Protein AF-A0A8S9Q5Q6-F1 (afdb_monomer_lite)

Sequence (170 aa):
MWKDEKVQAKSSTNSTNRRSERGGFGIAIHNTWAKSYERRKDEMTIDNGREEPDMLAFLADAHRSRKTDDIRDKKVKVAVLGFGTLPDPGQVPPSGSFISNLDQEGQLRIANEKIAIADEKIAMATEKIVTLENDKAEKDKVIQYLQNIASKVVSKFPDLLQEDEDATQE

Secondary structure (DSSP, 8-state):
----HHHHHHHHHHHHHHT--STTS-SPP--STTS-HHHHHHHHHHHTTSPPPPHHHHHHHHTB-TTT-SB--HHHHHHHH-TT----TT-PPPPS--S-HHHHHHHHHHHHHHHHHHHHHHHHHHHHHHHHHHHHHHHHHHHHHHHHHHHHHHHH-GGGG---------

pLDDT: mean 75.9, std 16.84, range [38.38, 96.62]

Radius of gyration: 37.28 Å; chains: 1; bounding box: 82×56×89 Å

Foldseek 3Di:
DPPPPVVVVVVVVVVCVCQDCPVVQTHDDQQQPPDDLVVLQVVVCVVVVNHGDDPLVSLLVNQADPVVRHRSRSVSNCVNVNPDDDDDPPDDDDDDDDDPVPVVVVVVVVVVVVVVVVVVVVVVVVVVVVVVVVVVVVVVVVVVVVVVVVVVVCVVCVVVPDPPPPPDDD

Organism: Brassica cretica (NCBI:txid69181)

InterPro domains:
  IPR004252 Probable transposase, Ptta/En/Spm, plant [PF03004] (2-77)

Structure (mmCIF, N/CA/C/O backbone):
data_AF-A0A8S9Q5Q6-F1
#
_entry.id   AF-A0A8S9Q5Q6-F1
#
loop_
_atom_site.group_PDB
_atom_site.id
_atom_site.type_symbol
_atom_site.label_atom_id
_atom_site.label_alt_id
_atom_site.label_comp_id
_atom_site.label_asym_id
_atom_site.label_entity_id
_atom_site.label_seq_id
_atom_site.pdbx_PDB_ins_code
_atom_site.Cartn_x
_atom_site.Cartn_y
_atom_site.Cartn_z
_atom_site.occupancy
_atom_site.B_iso_or_equiv
_atom_site.auth_seq_id
_atom_site.auth_comp_id
_atom_site.auth_asym_id
_atom_site.auth_atom_id
_atom_site.pdbx_PDB_model_num
ATOM 1 N N . MET A 1 1 ? 36.849 33.007 6.911 1.00 51.19 1 MET A N 1
ATOM 2 C CA . MET A 1 1 ? 37.086 31.554 6.730 1.00 51.19 1 MET A CA 1
ATOM 3 C C . MET A 1 1 ? 35.735 30.870 6.845 1.00 51.19 1 MET A C 1
ATOM 5 O O . MET A 1 1 ? 35.003 31.225 7.756 1.00 51.19 1 MET A O 1
ATOM 9 N N . TRP A 1 2 ? 35.373 29.989 5.912 1.00 54.94 2 TRP A N 1
ATOM 10 C CA . TRP A 1 2 ? 34.068 29.315 5.855 1.00 54.94 2 TRP A CA 1
ATOM 11 C C . TRP A 1 2 ? 33.867 28.393 7.075 1.00 54.94 2 TRP A C 1
ATOM 13 O O . TRP A 1 2 ? 34.162 27.206 7.000 1.00 54.94 2 TRP A O 1
ATOM 23 N N . LYS A 1 3 ? 33.453 28.952 8.219 1.00 69.00 3 LYS A N 1
ATOM 24 C CA . LYS A 1 3 ? 33.317 28.245 9.508 1.00 69.00 3 LYS A CA 1
ATOM 25 C C . LYS A 1 3 ? 31.876 28.161 10.018 1.00 69.00 3 LYS A C 1
ATOM 27 O O . LYS A 1 3 ? 31.652 27.633 11.099 1.00 69.00 3 LYS A O 1
ATOM 32 N N . ASP A 1 4 ? 30.908 28.656 9.254 1.00 82.31 4 ASP A N 1
ATOM 33 C CA . ASP A 1 4 ? 29.505 28.584 9.650 1.00 82.31 4 ASP A CA 1
ATOM 34 C C . ASP A 1 4 ? 29.012 27.134 9.583 1.00 82.31 4 ASP A C 1
ATOM 36 O O . ASP A 1 4 ? 28.953 26.534 8.506 1.00 82.31 4 ASP A O 1
ATOM 40 N N . GLU A 1 5 ? 28.602 26.582 10.726 1.00 78.69 5 GLU A N 1
ATOM 41 C CA . GLU A 1 5 ? 28.121 25.197 10.852 1.00 78.69 5 GLU A CA 1
ATOM 42 C C . GLU A 1 5 ? 26.964 24.894 9.891 1.00 78.69 5 GLU A C 1
ATOM 44 O O . GLU A 1 5 ? 26.915 23.837 9.261 1.00 78.69 5 GLU A O 1
ATOM 49 N N . LYS A 1 6 ? 26.065 25.867 9.683 1.00 78.25 6 LYS A N 1
ATOM 50 C CA . LYS A 1 6 ? 24.959 25.756 8.718 1.00 78.25 6 LYS A CA 1
ATOM 51 C C . LYS A 1 6 ? 25.456 25.573 7.282 1.00 78.25 6 LYS A C 1
ATOM 53 O O . LYS A 1 6 ? 24.827 24.863 6.498 1.00 78.25 6 LYS A O 1
ATOM 58 N N . VAL A 1 7 ? 26.566 26.215 6.927 1.00 78.12 7 VAL A N 1
ATOM 59 C CA . VAL A 1 7 ? 27.168 26.130 5.592 1.00 78.12 7 VAL A CA 1
ATOM 60 C C . VAL A 1 7 ? 27.937 24.819 5.442 1.00 78.12 7 VAL A C 1
ATOM 62 O O . VAL A 1 7 ? 27.846 24.178 4.397 1.00 78.12 7 VAL A O 1
ATOM 65 N N . GLN A 1 8 ? 28.608 24.362 6.501 1.00 77.75 8 GLN A N 1
ATOM 66 C CA . GLN A 1 8 ? 29.307 23.079 6.526 1.00 77.75 8 GLN A CA 1
ATOM 67 C C . GLN A 1 8 ? 28.341 21.889 6.418 1.00 77.75 8 GLN A C 1
ATOM 69 O O . GLN A 1 8 ? 28.566 20.995 5.603 1.00 77.75 8 GLN A O 1
ATOM 74 N N . ALA A 1 9 ? 27.230 21.902 7.161 1.00 76.25 9 ALA A N 1
ATOM 75 C CA . ALA A 1 9 ? 26.212 20.853 7.113 1.00 76.25 9 ALA A CA 1
ATOM 76 C C . ALA A 1 9 ? 25.521 20.781 5.742 1.00 76.25 9 ALA A C 1
ATOM 78 O O . ALA A 1 9 ? 25.382 19.699 5.162 1.00 76.25 9 ALA A O 1
ATOM 79 N N . LYS A 1 10 ? 25.153 21.941 5.174 1.00 72.38 10 LYS A N 1
ATOM 80 C CA . LYS A 1 10 ? 24.604 22.018 3.812 1.00 72.38 10 LYS A CA 1
ATOM 81 C C . LYS A 1 10 ? 25.614 21.542 2.770 1.00 72.38 10 LYS A C 1
ATOM 83 O O . LYS A 1 10 ? 25.237 20.800 1.871 1.00 72.38 10 LYS A O 1
ATOM 88 N N . SER A 1 11 ? 26.883 21.926 2.899 1.00 68.88 11 SER A N 1
ATOM 89 C CA . SER A 1 11 ? 27.953 21.508 1.987 1.00 68.88 11 SER A CA 1
ATOM 90 C C . SER A 1 11 ? 28.213 20.001 2.054 1.00 68.88 11 SER A C 1
ATOM 92 O O . SER A 1 11 ? 28.273 19.351 1.014 1.00 68.88 11 SER A O 1
ATOM 94 N N . SER A 1 12 ? 28.277 19.420 3.256 1.00 64.50 12 SER A N 1
ATOM 95 C CA . SER A 1 12 ? 28.466 17.977 3.447 1.00 64.50 12 SER A CA 1
ATOM 96 C C . SER A 1 12 ? 27.300 17.183 2.853 1.00 64.50 12 SER A C 1
ATOM 98 O O . SER A 1 12 ? 27.510 16.295 2.031 1.00 64.50 12 SER A O 1
ATOM 100 N N . THR A 1 13 ? 26.061 17.597 3.138 1.00 65.19 13 THR A N 1
ATOM 101 C CA . THR A 1 13 ? 24.855 16.980 2.560 1.00 65.19 13 THR A CA 1
ATOM 102 C C . THR A 1 13 ? 24.838 17.090 1.033 1.00 65.19 13 THR A C 1
ATOM 104 O O . THR A 1 13 ? 24.571 16.115 0.337 1.00 65.19 13 THR A O 1
ATOM 107 N N . ASN A 1 14 ? 25.169 18.259 0.479 1.00 64.19 14 ASN A N 1
ATOM 108 C CA . ASN A 1 14 ? 25.178 18.482 -0.967 1.00 64.19 14 ASN A CA 1
ATOM 109 C C . ASN A 1 14 ? 26.342 17.750 -1.668 1.00 64.19 14 ASN A C 1
ATOM 111 O O . ASN A 1 14 ? 26.196 17.289 -2.795 1.00 64.19 14 ASN A O 1
ATOM 115 N N . SER A 1 15 ? 27.483 17.580 -0.994 1.00 60.25 15 SER A N 1
ATOM 116 C CA . SER A 1 15 ? 28.618 16.773 -1.461 1.00 60.25 15 SER A CA 1
ATOM 117 C C . SER A 1 15 ? 28.258 15.288 -1.526 1.00 60.25 15 SER A C 1
ATOM 119 O O . SER A 1 15 ? 28.468 14.643 -2.557 1.00 60.25 15 SER A O 1
ATOM 121 N N . THR A 1 16 ? 27.622 14.770 -0.471 1.00 61.06 16 THR A N 1
ATOM 122 C CA . THR A 1 16 ? 27.072 13.410 -0.438 1.00 61.06 16 THR A CA 1
ATOM 123 C C . THR A 1 16 ? 26.002 13.230 -1.512 1.00 61.06 16 THR A C 1
ATOM 125 O O . THR A 1 16 ? 26.031 12.234 -2.224 1.00 61.06 16 THR A O 1
ATOM 128 N N . ASN A 1 17 ? 25.134 14.223 -1.735 1.00 59.75 17 ASN A N 1
ATOM 129 C CA . ASN A 1 17 ? 24.100 14.163 -2.772 1.00 59.75 17 ASN A CA 1
ATOM 130 C C . ASN A 1 17 ? 24.648 14.299 -4.206 1.00 59.75 17 ASN A C 1
ATOM 132 O O . ASN A 1 17 ? 24.145 13.641 -5.115 1.00 59.75 17 ASN A O 1
ATOM 136 N N . ARG A 1 18 ? 25.720 15.072 -4.437 1.00 57.69 18 ARG A N 1
ATOM 137 C CA . ARG A 1 18 ? 26.459 15.094 -5.721 1.00 57.69 18 ARG A CA 1
ATOM 138 C C . ARG A 1 18 ? 27.107 13.750 -6.046 1.00 57.69 18 ARG A C 1
ATOM 140 O O . ARG A 1 18 ? 27.335 13.449 -7.214 1.00 57.69 18 ARG A O 1
ATOM 147 N N . ARG A 1 19 ? 27.417 12.965 -5.017 1.00 55.31 19 ARG A N 1
ATOM 148 C CA . ARG A 1 19 ? 27.860 11.571 -5.104 1.00 55.31 19 ARG A CA 1
ATOM 149 C C . ARG A 1 19 ? 26.740 10.592 -4.752 1.00 55.31 19 ARG A C 1
ATOM 151 O O . ARG A 1 19 ? 27.049 9.442 -4.456 1.00 55.31 19 ARG A O 1
ATOM 158 N N . SER A 1 20 ? 25.474 11.033 -4.765 1.00 58.38 20 SER A N 1
ATOM 159 C CA . SER A 1 20 ? 24.376 10.193 -4.296 1.00 58.38 20 SER A CA 1
ATOM 160 C C . SER A 1 20 ? 24.359 8.901 -5.085 1.00 58.38 20 SER A C 1
ATOM 162 O O . SER A 1 20 ? 24.355 8.868 -6.319 1.00 58.38 20 SER A O 1
ATOM 164 N N . GLU A 1 21 ? 24.346 7.812 -4.336 1.00 57.09 21 GLU A N 1
ATOM 165 C CA . GLU A 1 21 ? 23.960 6.528 -4.858 1.00 57.09 21 GLU A CA 1
ATOM 166 C C . GLU A 1 21 ? 22.478 6.648 -5.185 1.00 57.09 21 GLU A C 1
ATOM 168 O O . GLU A 1 21 ? 21.626 6.623 -4.302 1.00 57.09 21 GLU A O 1
ATOM 173 N N . ARG A 1 22 ? 22.158 6.843 -6.465 1.00 64.25 22 ARG A N 1
ATOM 174 C CA . ARG A 1 22 ? 20.797 6.748 -6.995 1.00 64.25 22 ARG A CA 1
ATOM 175 C C . ARG A 1 22 ? 20.287 5.318 -6.779 1.00 64.25 22 ARG A C 1
ATOM 177 O O . ARG A 1 22 ? 20.265 4.555 -7.730 1.00 64.25 22 ARG A O 1
ATOM 184 N N . GLY A 1 23 ? 20.000 4.903 -5.546 1.00 62.34 23 GLY A N 1
ATOM 185 C CA . GLY A 1 23 ? 19.742 3.505 -5.184 1.00 62.34 23 GLY A CA 1
ATOM 186 C C . GLY A 1 23 ? 20.851 2.537 -5.625 1.00 62.34 23 GLY A C 1
ATOM 187 O O . GLY A 1 23 ? 20.547 1.502 -6.202 1.00 62.34 23 GLY A O 1
ATOM 188 N N . GLY A 1 24 ? 22.129 2.904 -5.466 1.00 64.69 24 GLY A N 1
ATOM 189 C CA . GLY A 1 24 ? 23.280 2.089 -5.901 1.00 64.69 24 GLY A CA 1
ATOM 190 C C . GLY A 1 24 ? 23.672 2.217 -7.386 1.00 64.69 24 GLY A C 1
ATOM 191 O O . GLY A 1 24 ? 24.720 1.718 -7.801 1.00 64.69 24 GLY A O 1
ATOM 192 N N . PHE A 1 25 ? 22.901 2.948 -8.204 1.00 65.81 25 PHE A N 1
ATOM 193 C CA . PHE A 1 25 ? 23.168 3.097 -9.647 1.00 65.81 25 PHE A CA 1
ATOM 194 C C . PHE A 1 25 ? 24.217 4.171 -10.005 1.00 65.81 25 PHE A C 1
ATOM 196 O O . PHE A 1 25 ? 24.566 4.319 -11.176 1.00 65.81 25 PHE A O 1
ATOM 203 N N . GLY A 1 26 ? 24.779 4.871 -9.014 1.00 68.94 26 GLY A N 1
ATOM 204 C CA . GLY A 1 26 ? 25.821 5.890 -9.203 1.00 68.94 26 GLY A CA 1
ATOM 205 C C . GLY A 1 26 ? 25.315 7.220 -9.781 1.00 68.94 26 GLY A C 1
ATOM 206 O O . GLY A 1 26 ? 24.113 7.485 -9.812 1.00 68.94 26 GLY A O 1
ATOM 207 N N . ILE A 1 27 ? 26.253 8.069 -10.219 1.00 68.69 27 ILE A N 1
ATOM 208 C CA . ILE A 1 27 ? 25.975 9.406 -10.771 1.00 68.69 27 ILE A CA 1
ATOM 209 C C . ILE A 1 27 ? 25.227 9.271 -12.103 1.00 68.69 27 ILE A C 1
ATOM 211 O O . ILE A 1 27 ? 25.628 8.488 -12.962 1.00 68.69 27 ILE A O 1
ATOM 215 N N . ALA A 1 28 ? 24.170 10.063 -12.294 1.00 67.69 28 ALA A N 1
ATOM 216 C CA . ALA A 1 28 ? 23.468 10.145 -13.571 1.00 67.69 28 ALA A CA 1
ATOM 217 C C . ALA A 1 28 ? 24.394 10.731 -14.651 1.00 67.69 28 ALA A C 1
ATOM 219 O O . ALA A 1 28 ? 24.849 11.871 -14.543 1.00 67.69 28 ALA A O 1
ATOM 220 N N . ILE A 1 29 ? 24.674 9.945 -15.692 1.00 70.94 29 ILE A N 1
ATOM 221 C CA . ILE A 1 29 ? 25.530 10.347 -16.812 1.00 70.94 29 ILE A CA 1
ATOM 222 C C . ILE A 1 29 ? 24.636 10.692 -18.000 1.00 70.94 29 ILE A C 1
ATOM 224 O O . ILE A 1 29 ? 23.856 9.864 -18.467 1.00 70.94 29 ILE A O 1
ATOM 228 N N . HIS A 1 30 ? 24.775 11.909 -18.522 1.00 69.50 30 HIS A N 1
ATOM 229 C CA . HIS A 1 30 ? 24.121 12.300 -19.765 1.00 69.50 30 HIS A CA 1
ATOM 230 C C . HIS A 1 30 ? 24.781 11.571 -20.948 1.00 69.50 30 HIS A C 1
ATOM 232 O O . HIS A 1 30 ? 25.951 11.809 -21.260 1.00 69.50 30 HIS A O 1
ATOM 238 N N . ASN A 1 31 ? 24.042 10.666 -21.596 1.00 70.19 31 ASN A N 1
ATOM 239 C CA . ASN A 1 31 ? 24.552 9.838 -22.696 1.00 70.19 31 ASN A CA 1
ATOM 240 C C . ASN A 1 31 ? 24.006 10.225 -24.075 1.00 70.19 31 ASN A C 1
ATOM 242 O O . ASN A 1 31 ? 24.575 9.797 -25.069 1.00 70.19 31 ASN A O 1
ATOM 246 N N . THR A 1 32 ? 23.000 11.097 -24.162 1.00 63.16 32 THR A N 1
ATOM 247 C CA . THR A 1 32 ? 22.347 11.499 -25.422 1.00 63.16 32 THR A CA 1
ATOM 248 C C . THR A 1 32 ? 23.180 12.412 -26.329 1.00 63.16 32 THR A C 1
ATOM 250 O O . THR A 1 32 ? 22.714 12.876 -27.367 1.00 63.16 32 THR A O 1
ATOM 253 N N . TRP A 1 33 ? 24.464 12.602 -26.014 1.00 68.19 33 TRP A N 1
ATOM 254 C CA . TRP A 1 33 ? 25.400 13.396 -26.814 1.00 68.19 33 TRP A CA 1
ATOM 255 C C . TRP A 1 33 ? 24.857 14.807 -27.100 1.00 68.19 33 TRP A C 1
ATOM 257 O O . TRP A 1 33 ? 24.334 15.461 -26.203 1.00 68.19 33 TRP A O 1
ATOM 267 N N . ALA A 1 34 ? 25.013 15.282 -28.338 1.00 73.94 34 ALA A N 1
ATOM 268 C CA . ALA A 1 34 ? 24.513 16.565 -28.822 1.00 73.94 34 ALA A CA 1
ATOM 269 C C . ALA A 1 34 ? 23.094 16.484 -29.424 1.00 73.94 34 ALA A C 1
ATOM 271 O O . ALA A 1 34 ? 22.647 17.445 -30.045 1.00 73.94 34 ALA A O 1
ATOM 272 N N . LYS A 1 35 ? 22.400 15.343 -29.306 1.00 78.75 35 LYS A N 1
ATOM 273 C CA . LYS A 1 35 ? 21.054 15.149 -29.865 1.00 78.75 35 LYS A CA 1
ATOM 274 C C . LYS A 1 35 ? 20.035 14.979 -28.737 1.00 78.75 35 LYS A C 1
ATOM 276 O O . LYS A 1 35 ? 20.348 14.425 -27.688 1.00 78.75 35 LYS A O 1
ATOM 281 N N . SER A 1 36 ? 18.811 15.455 -28.947 1.00 82.06 36 SER A N 1
ATOM 282 C CA . SER A 1 36 ? 17.697 15.130 -28.054 1.00 82.06 36 SER A CA 1
ATOM 283 C C . SER A 1 36 ? 17.289 13.662 -28.221 1.00 82.06 36 SER A C 1
ATOM 285 O O . SER A 1 36 ? 17.576 13.040 -29.249 1.00 82.06 36 SER A O 1
ATOM 287 N N . TYR A 1 37 ? 16.603 13.110 -27.216 1.00 83.12 37 TYR A N 1
ATOM 288 C CA . TYR A 1 37 ? 16.022 11.765 -27.301 1.00 83.12 37 TYR A CA 1
ATOM 289 C C . TYR A 1 37 ? 15.062 11.638 -28.489 1.00 83.12 37 TYR A C 1
ATOM 291 O O . TYR A 1 37 ? 15.153 10.671 -29.234 1.00 83.12 37 TYR A O 1
ATOM 299 N N . GLU A 1 38 ? 14.203 12.636 -28.700 1.00 83.94 38 GLU A N 1
ATOM 300 C CA . GLU A 1 38 ? 13.234 12.681 -29.804 1.00 83.94 38 GLU A CA 1
ATOM 301 C C . GLU A 1 38 ? 13.922 12.552 -31.163 1.00 83.94 38 GLU A C 1
ATOM 303 O O . GLU A 1 38 ? 13.647 11.620 -31.908 1.00 83.94 38 GLU A O 1
ATOM 308 N N . ARG A 1 39 ? 14.925 13.400 -31.433 1.00 85.25 39 ARG A N 1
ATOM 309 C CA . ARG A 1 39 ? 15.654 13.360 -32.705 1.00 85.25 39 ARG A CA 1
ATOM 310 C C . ARG A 1 39 ? 16.322 12.006 -32.945 1.00 85.25 39 ARG A C 1
ATOM 312 O O . ARG A 1 39 ? 16.397 11.541 -34.076 1.00 85.25 39 ARG A O 1
ATOM 319 N N . ARG A 1 40 ? 16.850 11.385 -31.890 1.00 84.75 40 ARG A N 1
ATOM 320 C CA . ARG A 1 40 ? 17.497 10.074 -31.988 1.00 84.75 40 ARG A CA 1
ATOM 321 C C . ARG A 1 40 ? 16.482 8.959 -32.248 1.00 84.75 40 ARG A C 1
ATOM 323 O O . ARG A 1 40 ? 16.779 8.038 -33.000 1.00 84.75 40 ARG A O 1
ATOM 330 N N . LYS A 1 41 ? 15.289 9.066 -31.663 1.00 85.06 41 LYS A N 1
ATOM 331 C CA . LYS A 1 41 ? 14.176 8.148 -31.909 1.00 85.06 41 LYS A CA 1
ATOM 332 C C . LYS A 1 41 ? 13.683 8.261 -33.350 1.00 85.06 41 LYS A C 1
ATOM 334 O O . LYS A 1 41 ? 13.478 7.234 -33.987 1.00 85.06 41 LYS A O 1
ATOM 339 N N . ASP A 1 42 ? 13.572 9.480 -33.875 1.00 87.25 42 ASP A N 1
ATOM 340 C CA . ASP A 1 42 ? 13.194 9.722 -35.271 1.00 87.25 42 ASP A CA 1
ATOM 341 C C . ASP A 1 42 ? 14.214 9.112 -36.240 1.00 87.25 42 ASP A C 1
ATOM 343 O O . ASP A 1 42 ? 13.834 8.445 -37.197 1.00 87.25 42 ASP A O 1
ATOM 347 N N . GLU A 1 43 ? 15.512 9.284 -35.968 1.00 86.69 43 GLU A N 1
ATOM 348 C CA . GLU A 1 43 ? 16.588 8.673 -36.759 1.00 86.69 43 GLU A CA 1
ATOM 349 C C . GLU A 1 43 ? 16.497 7.136 -36.740 1.00 86.69 43 GLU A C 1
ATOM 351 O O . GLU A 1 43 ? 16.463 6.526 -37.805 1.00 86.69 43 GLU A O 1
ATOM 356 N N . MET A 1 44 ? 16.336 6.511 -35.565 1.00 84.00 44 MET A N 1
ATOM 357 C CA . MET A 1 44 ? 16.128 5.055 -35.475 1.00 84.00 44 MET A CA 1
ATOM 358 C C . MET A 1 44 ? 14.849 4.593 -36.182 1.00 84.00 44 MET A C 1
ATOM 360 O O . MET A 1 44 ? 14.828 3.520 -36.775 1.00 84.00 44 MET A O 1
ATOM 364 N N . THR A 1 45 ? 13.785 5.395 -36.141 1.00 85.75 45 THR A N 1
ATOM 365 C CA . THR A 1 45 ? 12.522 5.093 -36.829 1.00 85.75 45 THR A CA 1
ATOM 366 C C . THR A 1 45 ? 12.716 5.111 -38.343 1.00 85.75 45 THR A C 1
ATOM 368 O O . THR A 1 45 ? 12.204 4.245 -39.046 1.00 85.75 45 THR A O 1
ATOM 371 N N . ILE A 1 46 ? 13.477 6.076 -38.865 1.00 86.19 46 ILE A N 1
ATOM 372 C CA . ILE A 1 46 ? 13.818 6.147 -40.290 1.00 86.19 46 ILE A CA 1
ATOM 373 C C . ILE A 1 46 ? 14.663 4.933 -40.695 1.00 86.19 46 ILE A C 1
ATOM 375 O O . ILE A 1 46 ? 14.347 4.294 -41.700 1.00 86.19 46 ILE A O 1
ATOM 379 N N . ASP A 1 47 ? 15.673 4.585 -39.898 1.00 83.69 47 ASP A N 1
ATOM 380 C CA . ASP A 1 47 ? 16.574 3.457 -40.161 1.00 83.69 47 ASP A CA 1
ATOM 381 C C . ASP A 1 47 ? 15.846 2.099 -40.108 1.00 83.69 47 ASP A C 1
ATOM 383 O O . ASP A 1 47 ? 16.137 1.211 -40.909 1.00 83.69 47 ASP A O 1
ATOM 387 N N . ASN A 1 48 ? 14.836 1.962 -39.241 1.00 82.94 48 ASN A N 1
ATOM 388 C CA . ASN A 1 48 ? 13.968 0.782 -39.142 1.00 82.94 48 ASN A CA 1
ATOM 389 C C . ASN A 1 48 ? 12.866 0.723 -40.219 1.00 82.94 48 ASN A C 1
ATOM 391 O O . ASN A 1 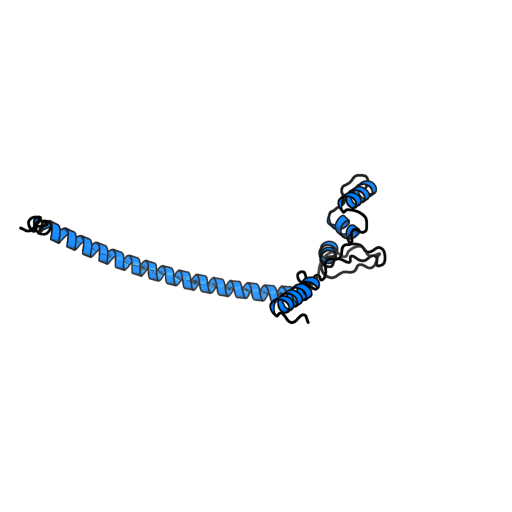48 ? 11.980 -0.123 -40.149 1.00 82.94 48 ASN A O 1
ATOM 395 N N . GLY A 1 49 ? 12.867 1.613 -41.216 1.00 83.75 49 GLY A N 1
ATOM 396 C CA . GLY A 1 49 ? 11.861 1.592 -42.283 1.00 83.75 49 GLY A CA 1
ATOM 397 C C . GLY A 1 49 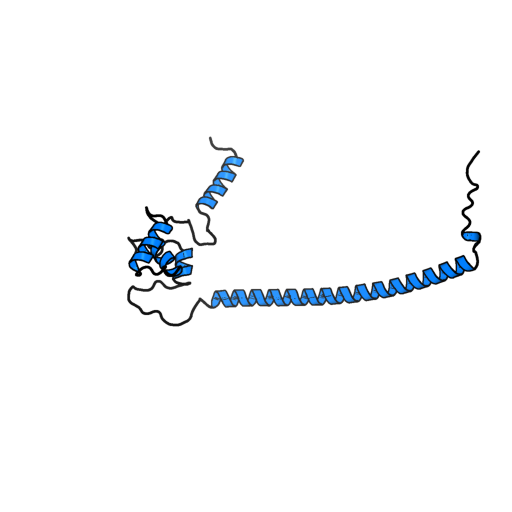? 10.526 2.242 -41.909 1.00 83.75 49 GLY A C 1
ATOM 398 O O . GLY A 1 49 ? 9.484 1.850 -42.428 1.00 83.75 49 GLY A O 1
ATOM 399 N N . ARG A 1 50 ? 10.563 3.282 -41.065 1.00 78.94 50 ARG A N 1
ATOM 400 C CA . ARG A 1 50 ? 9.409 3.993 -40.474 1.00 78.94 50 ARG A CA 1
ATOM 401 C C . ARG A 1 50 ? 8.637 3.197 -39.422 1.00 78.94 50 ARG A C 1
ATOM 403 O O . ARG A 1 50 ? 7.480 3.513 -39.152 1.00 78.94 50 ARG A O 1
ATOM 410 N N . GLU A 1 51 ? 9.276 2.207 -38.815 1.00 84.19 51 GLU A N 1
ATOM 411 C CA . GLU A 1 51 ? 8.737 1.485 -37.667 1.00 84.19 51 GLU A CA 1
ATOM 412 C C . GLU A 1 51 ? 9.327 2.043 -36.370 1.00 84.19 51 GLU A C 1
ATOM 414 O O . GLU A 1 51 ? 10.536 2.270 -36.261 1.00 84.19 51 GLU A O 1
ATOM 419 N N . GLU A 1 52 ? 8.461 2.320 -35.394 1.00 81.75 52 GLU A N 1
ATOM 420 C CA . GLU A 1 52 ? 8.877 2.891 -34.117 1.00 81.75 52 GLU A CA 1
ATOM 421 C C . GLU A 1 52 ? 9.796 1.900 -33.380 1.00 81.75 52 GLU A C 1
ATOM 423 O O . GLU A 1 52 ? 9.436 0.731 -33.223 1.00 81.75 52 GLU A O 1
ATOM 428 N N . PRO A 1 53 ? 10.993 2.323 -32.934 1.00 82.06 53 PRO A N 1
ATOM 429 C CA . PRO A 1 53 ? 11.925 1.423 -32.276 1.00 82.06 53 PRO A CA 1
ATOM 430 C C . PRO A 1 53 ? 11.352 0.931 -30.948 1.00 82.06 53 PRO A C 1
ATOM 432 O O . PRO A 1 53 ? 10.791 1.712 -30.173 1.00 82.06 53 PRO A O 1
ATOM 435 N N . ASP A 1 54 ? 11.577 -0.350 -30.653 1.00 87.06 54 ASP A N 1
ATOM 436 C CA . ASP A 1 54 ? 11.305 -0.898 -29.328 1.00 87.06 54 ASP A CA 1
ATOM 437 C C . ASP A 1 54 ? 12.005 -0.059 -28.245 1.00 87.06 54 ASP A C 1
ATOM 439 O O . ASP A 1 54 ? 13.146 0.392 -28.401 1.00 87.06 54 ASP A O 1
ATOM 443 N N . MET A 1 55 ? 11.319 0.149 -27.121 1.00 83.69 55 MET A N 1
ATOM 444 C CA . MET A 1 55 ? 11.789 1.034 -26.058 1.00 83.69 55 MET A CA 1
ATOM 445 C C . MET A 1 55 ? 13.095 0.541 -25.434 1.00 83.69 55 MET A C 1
ATOM 447 O O . MET A 1 55 ? 13.938 1.364 -25.073 1.00 83.69 55 MET A O 1
ATOM 451 N N . LEU A 1 56 ? 13.305 -0.777 -25.329 1.00 84.81 56 LEU A N 1
ATOM 452 C CA . LEU A 1 56 ? 14.564 -1.323 -24.816 1.00 84.81 56 LEU A CA 1
ATOM 453 C C . LEU A 1 56 ? 15.698 -1.135 -25.824 1.00 84.81 56 LEU A C 1
ATOM 455 O O . LEU A 1 56 ? 16.791 -0.722 -25.433 1.00 84.81 56 LEU A O 1
ATOM 459 N N . ALA A 1 57 ? 15.433 -1.352 -27.113 1.00 83.50 57 ALA A N 1
ATOM 460 C CA . ALA A 1 57 ? 16.400 -1.100 -28.181 1.00 83.50 57 ALA A CA 1
ATOM 461 C C . ALA A 1 57 ? 16.806 0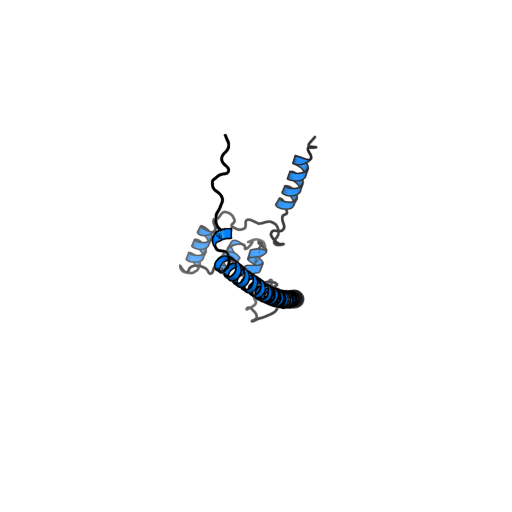.384 -28.251 1.00 83.50 57 ALA A C 1
ATOM 463 O O . ALA A 1 57 ? 17.993 0.705 -28.352 1.00 83.50 57 ALA A O 1
ATOM 464 N N . PHE A 1 58 ? 15.839 1.293 -28.111 1.00 86.19 58 PHE A N 1
ATOM 465 C CA . PHE A 1 58 ? 16.082 2.732 -28.054 1.00 86.19 58 PHE A CA 1
ATOM 466 C C . PHE A 1 58 ? 16.925 3.128 -26.838 1.00 86.19 58 PHE A C 1
ATOM 468 O O . PHE A 1 58 ? 17.892 3.879 -26.962 1.00 86.19 58 PHE A O 1
ATOM 475 N N . LEU A 1 59 ? 16.596 2.603 -25.655 1.00 86.12 59 LEU A N 1
ATOM 476 C CA . LEU A 1 59 ? 17.362 2.857 -24.436 1.00 86.12 59 LEU A CA 1
ATOM 477 C C . LEU A 1 59 ? 18.789 2.298 -24.532 1.00 86.12 59 LEU A C 1
ATOM 479 O O . LEU A 1 59 ? 19.733 2.954 -24.084 1.00 86.12 59 LEU A O 1
ATOM 483 N N . ALA A 1 60 ? 18.965 1.129 -25.150 1.00 83.50 60 ALA A N 1
ATOM 484 C CA . ALA A 1 60 ? 20.274 0.542 -25.399 1.00 83.50 60 ALA A CA 1
ATOM 485 C C . ALA A 1 60 ? 21.137 1.465 -26.265 1.00 83.50 60 ALA A C 1
ATOM 487 O O . ALA A 1 60 ? 22.267 1.769 -25.890 1.00 83.50 60 ALA A O 1
ATOM 488 N N . ASP A 1 61 ? 20.602 1.947 -27.387 1.00 84.69 61 ASP A N 1
ATOM 489 C CA . ASP A 1 61 ? 21.318 2.825 -28.313 1.00 84.69 61 ASP A CA 1
ATOM 490 C C . ASP A 1 61 ? 21.576 4.225 -27.724 1.00 84.69 61 ASP A C 1
ATOM 492 O O . ASP A 1 61 ? 22.698 4.734 -27.771 1.00 84.69 61 ASP A O 1
ATOM 496 N N . ALA A 1 62 ? 20.572 4.834 -27.090 1.00 83.81 62 ALA A N 1
ATOM 497 C CA . ALA A 1 62 ? 20.687 6.172 -26.515 1.00 83.81 62 ALA A CA 1
ATOM 498 C C . ALA A 1 62 ? 21.697 6.247 -25.357 1.00 83.81 62 ALA A C 1
ATOM 500 O O . ALA A 1 62 ? 22.310 7.295 -25.134 1.00 83.81 62 ALA A O 1
ATOM 501 N N . HIS A 1 63 ? 21.894 5.145 -24.624 1.00 82.75 63 HIS A N 1
ATOM 502 C CA . HIS A 1 63 ? 22.837 5.074 -23.506 1.00 82.75 63 HIS A CA 1
ATOM 503 C C . HIS A 1 63 ? 24.161 4.365 -23.834 1.00 82.75 63 HIS A C 1
ATOM 505 O O . HIS A 1 63 ? 25.017 4.251 -22.945 1.00 82.75 63 HIS A O 1
ATOM 511 N N . ARG A 1 64 ? 24.362 3.951 -25.091 1.00 84.06 64 ARG A N 1
ATOM 512 C CA . ARG A 1 64 ? 25.593 3.326 -25.588 1.00 84.06 64 ARG A CA 1
ATOM 513 C C . ARG A 1 64 ? 26.711 4.351 -25.765 1.00 84.06 64 ARG A C 1
ATOM 515 O O . ARG A 1 64 ? 26.556 5.409 -26.379 1.00 84.06 64 ARG A O 1
ATOM 522 N N . SER A 1 65 ? 27.890 4.025 -25.246 1.00 80.06 65 SER A N 1
ATOM 523 C CA . SER A 1 65 ? 29.107 4.805 -25.466 1.00 80.06 65 SER A CA 1
ATOM 524 C C . SER A 1 65 ? 29.791 4.387 -26.764 1.00 80.06 65 SER A C 1
ATOM 526 O O . SER A 1 65 ? 30.238 3.257 -26.875 1.00 80.06 65 SER A O 1
ATOM 528 N N . ARG A 1 66 ? 30.008 5.306 -27.713 1.00 72.12 66 ARG A N 1
ATOM 529 C CA . ARG A 1 66 ? 30.710 4.985 -28.974 1.00 72.12 66 ARG A CA 1
ATOM 530 C C . ARG A 1 66 ? 32.166 4.531 -28.782 1.00 72.12 66 ARG A C 1
ATOM 532 O O . ARG A 1 66 ? 32.717 3.875 -29.652 1.00 72.12 66 ARG A O 1
ATOM 539 N N . LYS A 1 67 ? 32.807 4.915 -27.671 1.00 76.81 67 LYS A N 1
ATOM 540 C CA . LYS A 1 67 ? 34.217 4.577 -27.394 1.00 76.81 67 LYS A CA 1
ATOM 541 C C . LYS A 1 67 ? 34.396 3.185 -26.799 1.00 76.81 67 LYS A C 1
ATOM 543 O O . LYS A 1 67 ? 35.433 2.575 -27.004 1.00 76.81 67 LYS A O 1
ATOM 548 N N . THR A 1 68 ? 33.428 2.746 -26.004 1.00 75.94 68 THR A N 1
ATOM 549 C CA . THR A 1 68 ? 33.510 1.501 -25.226 1.00 75.94 68 THR A CA 1
ATOM 550 C C . THR A 1 68 ? 32.463 0.477 -25.652 1.00 75.94 68 THR A C 1
ATOM 552 O O . THR A 1 68 ? 32.425 -0.592 -25.067 1.00 75.94 68 THR A O 1
ATOM 555 N N . ASP A 1 69 ? 31.588 0.838 -26.595 1.00 76.75 69 ASP A N 1
ATOM 556 C CA . ASP A 1 69 ? 30.388 0.116 -27.059 1.00 76.75 69 ASP A CA 1
ATOM 557 C C . ASP A 1 69 ? 29.443 -0.391 -25.948 1.00 76.75 69 ASP A C 1
ATOM 559 O O . ASP A 1 69 ? 28.502 -1.136 -26.188 1.00 76.75 69 ASP A O 1
ATOM 563 N N . ASP A 1 70 ? 29.659 0.071 -24.715 1.00 81.94 70 ASP A N 1
ATOM 564 C CA . ASP A 1 70 ? 28.942 -0.355 -23.517 1.00 81.94 70 ASP A CA 1
ATOM 565 C C . ASP A 1 70 ? 27.923 0.700 -23.057 1.00 81.94 70 ASP A C 1
ATOM 567 O O . ASP A 1 70 ? 28.106 1.913 -23.248 1.00 81.94 70 ASP A O 1
ATOM 571 N N . ILE A 1 71 ? 26.858 0.236 -22.403 1.00 85.00 71 ILE A N 1
ATOM 572 C CA . ILE A 1 71 ? 25.811 1.073 -21.813 1.00 85.00 71 ILE A CA 1
ATOM 573 C C . ILE A 1 71 ? 26.338 1.661 -20.502 1.00 85.00 71 ILE A C 1
ATOM 575 O O . ILE A 1 71 ? 26.564 0.949 -19.526 1.00 85.00 71 ILE A O 1
ATOM 579 N N . ARG A 1 72 ? 26.523 2.984 -20.443 1.00 77.19 72 ARG A N 1
ATOM 580 C CA . ARG A 1 72 ? 27.143 3.622 -19.261 1.00 77.19 72 ARG A CA 1
ATOM 581 C C . ARG A 1 72 ? 26.186 3.846 -18.098 1.00 77.19 72 ARG A C 1
ATOM 583 O O . ARG A 1 72 ? 26.622 3.897 -16.950 1.00 77.19 72 ARG A O 1
ATOM 590 N N . ASP A 1 73 ? 24.903 4.050 -18.383 1.00 80.62 73 ASP A N 1
ATOM 591 C CA . ASP A 1 73 ? 23.911 4.221 -17.322 1.00 80.62 73 ASP A CA 1
ATOM 592 C C . ASP A 1 73 ? 23.597 2.853 -16.720 1.00 80.62 73 ASP A C 1
ATOM 594 O O . ASP A 1 73 ? 23.037 1.993 -17.395 1.00 80.62 73 ASP A O 1
ATOM 598 N N . LYS A 1 74 ? 23.959 2.644 -15.450 1.00 78.19 74 LYS A N 1
ATOM 599 C CA . LYS A 1 74 ? 23.783 1.347 -14.783 1.00 78.19 74 LYS A CA 1
ATOM 600 C C . LYS A 1 74 ? 22.320 0.908 -14.720 1.00 78.19 74 LYS A C 1
ATOM 602 O O . LYS A 1 74 ? 22.054 -0.285 -14.794 1.00 78.19 74 LYS A O 1
ATOM 607 N N . LYS A 1 75 ? 21.370 1.841 -14.598 1.00 78.31 75 LYS A N 1
ATOM 608 C CA . LYS A 1 75 ? 19.942 1.507 -14.535 1.00 78.31 75 LYS A CA 1
ATOM 609 C C . LYS A 1 75 ? 19.436 1.066 -15.903 1.00 78.31 75 LYS A C 1
ATOM 611 O O . LYS A 1 75 ? 18.709 0.084 -15.989 1.00 78.31 75 LYS A O 1
ATOM 616 N N . VAL A 1 76 ? 19.846 1.762 -16.961 1.00 79.75 76 VAL A N 1
ATOM 617 C CA . VAL A 1 76 ? 19.509 1.371 -18.337 1.00 79.75 76 VAL A CA 1
ATOM 618 C C . VAL A 1 76 ? 20.198 0.069 -18.712 1.00 79.75 76 VAL A C 1
ATOM 620 O O . VAL A 1 76 ? 19.564 -0.803 -19.287 1.00 79.75 76 VAL A O 1
ATOM 623 N N . LYS A 1 77 ? 21.455 -0.114 -18.305 1.00 82.12 77 LYS A N 1
ATOM 624 C CA . LYS A 1 77 ? 22.191 -1.362 -18.506 1.00 82.12 77 LYS A CA 1
ATOM 625 C C . LYS A 1 77 ? 21.454 -2.545 -17.877 1.00 82.12 77 LYS A C 1
ATOM 627 O O . LYS A 1 77 ? 21.275 -3.553 -18.542 1.00 82.12 77 LYS A O 1
ATOM 632 N N . VAL A 1 78 ? 20.955 -2.392 -16.648 1.00 78.50 78 VAL A N 1
ATOM 633 C CA . VAL A 1 78 ? 20.128 -3.411 -15.977 1.00 78.50 78 VAL A CA 1
ATOM 634 C C . VAL A 1 78 ? 18.784 -3.620 -16.677 1.00 78.50 78 VAL A C 1
ATOM 636 O O . VAL A 1 78 ? 18.354 -4.758 -16.819 1.00 78.50 78 VAL A O 1
ATOM 639 N N . ALA A 1 79 ? 18.120 -2.554 -17.128 1.00 79.50 79 ALA A N 1
ATOM 640 C CA . ALA A 1 79 ? 16.831 -2.665 -17.812 1.00 79.50 79 ALA A CA 1
ATOM 641 C C . ALA A 1 79 ? 16.938 -3.340 -19.192 1.00 79.50 79 ALA A C 1
ATOM 643 O O . ALA A 1 79 ? 16.028 -4.061 -19.582 1.00 79.50 79 ALA A O 1
ATOM 644 N N . VAL A 1 80 ? 18.038 -3.109 -19.915 1.00 76.38 80 VAL A N 1
ATOM 645 C CA . VAL A 1 80 ? 18.271 -3.626 -21.273 1.00 76.38 80 VAL A CA 1
ATOM 646 C C . VAL A 1 80 ? 18.869 -5.033 -21.258 1.00 76.38 80 VAL A C 1
ATOM 648 O O . VAL A 1 80 ? 18.439 -5.878 -22.034 1.00 76.38 80 VAL A O 1
ATOM 651 N N . LEU A 1 81 ? 19.869 -5.291 -20.409 1.00 70.81 81 LEU A N 1
ATOM 652 C CA . LEU A 1 81 ? 20.613 -6.560 -20.399 1.00 70.81 81 LEU A CA 1
ATOM 653 C C . LEU A 1 81 ? 20.111 -7.547 -19.335 1.00 70.81 81 LEU A C 1
ATOM 655 O O . LEU A 1 81 ? 20.519 -8.704 -19.330 1.00 70.81 81 LEU A O 1
ATOM 659 N N . GLY A 1 82 ? 19.251 -7.108 -18.412 1.00 60.53 82 GLY A N 1
ATOM 660 C CA . GLY A 1 82 ? 18.976 -7.857 -17.189 1.00 60.53 82 GLY A CA 1
ATOM 661 C C . GLY A 1 82 ? 20.179 -7.853 -16.234 1.00 60.53 82 GLY A C 1
ATOM 662 O O . GLY A 1 82 ? 21.271 -7.370 -16.544 1.00 60.53 82 GLY A O 1
ATOM 663 N N . PHE A 1 83 ? 19.995 -8.356 -15.013 1.00 42.56 83 PHE A N 1
ATOM 664 C CA . PHE A 1 83 ? 21.105 -8.493 -14.068 1.00 42.56 83 PHE A CA 1
ATOM 665 C C . PHE A 1 83 ? 22.077 -9.587 -14.551 1.00 42.56 83 PHE A C 1
ATOM 667 O O . PHE A 1 83 ? 21.757 -10.767 -14.463 1.00 42.56 83 PHE A O 1
ATOM 674 N N . GLY A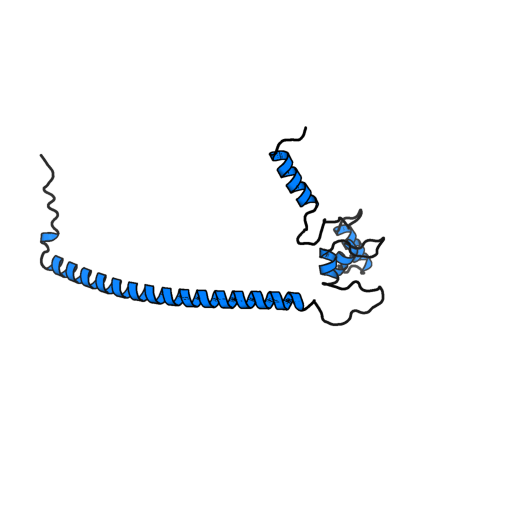 1 84 ? 23.280 -9.201 -15.000 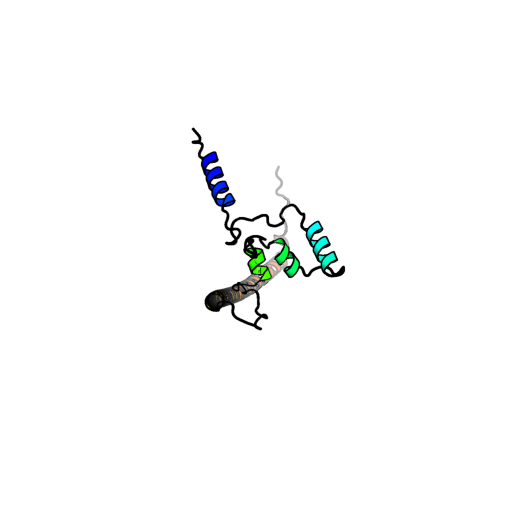1.00 46.72 84 GLY A N 1
ATOM 675 C CA . GLY A 1 84 ? 24.456 -10.085 -14.975 1.00 46.72 84 GLY A CA 1
ATOM 676 C C . GLY A 1 84 ? 25.148 -10.466 -16.289 1.00 46.72 84 GLY A C 1
ATOM 677 O O . GLY A 1 84 ? 26.134 -11.191 -16.209 1.00 46.72 84 GLY A O 1
ATOM 678 N N . THR A 1 85 ? 24.746 -9.993 -17.471 1.00 41.72 85 THR A N 1
ATOM 679 C CA . THR A 1 85 ? 25.438 -10.368 -18.726 1.00 41.72 85 THR A CA 1
ATOM 680 C C . THR A 1 85 ? 25.979 -9.163 -19.490 1.00 41.72 85 THR A C 1
ATOM 682 O O . THR A 1 85 ? 25.240 -8.284 -19.922 1.00 41.72 85 THR A O 1
ATOM 685 N N . LEU A 1 86 ? 27.302 -9.135 -19.676 1.00 40.53 86 LEU A N 1
ATOM 686 C CA . LEU A 1 86 ? 27.925 -8.480 -20.823 1.00 40.53 86 LEU A CA 1
ATOM 687 C C . LEU A 1 86 ? 27.933 -9.540 -21.939 1.00 40.53 86 LEU A C 1
ATOM 689 O O . LEU A 1 86 ? 28.610 -10.554 -21.756 1.00 40.53 86 LEU A O 1
ATOM 693 N N . PRO A 1 87 ? 27.173 -9.396 -23.036 1.00 44.88 87 PRO A N 1
ATOM 694 C CA . PRO A 1 87 ? 27.305 -10.318 -24.150 1.00 44.88 87 PRO A CA 1
ATOM 695 C C . PRO A 1 87 ? 28.542 -9.922 -24.966 1.00 44.88 87 PRO A C 1
ATOM 697 O O . PRO A 1 87 ? 28.706 -8.761 -25.341 1.00 44.88 87 PRO A O 1
ATOM 700 N N . ASP A 1 88 ? 29.419 -10.892 -25.216 1.00 47.91 88 ASP A N 1
ATOM 701 C CA . ASP A 1 88 ? 30.473 -10.794 -26.229 1.00 47.91 88 ASP A CA 1
ATOM 702 C C . ASP A 1 88 ? 29.790 -10.604 -27.604 1.00 47.91 88 ASP A C 1
ATOM 704 O O . ASP A 1 88 ? 28.764 -11.259 -27.854 1.00 47.91 88 ASP A O 1
ATOM 708 N N . PRO A 1 89 ? 30.255 -9.694 -28.484 1.00 40.81 89 PRO A N 1
ATOM 709 C CA . PRO A 1 89 ? 29.542 -9.359 -29.710 1.00 40.81 89 PRO A CA 1
ATOM 710 C C . PRO A 1 89 ? 29.635 -10.524 -30.704 1.00 40.81 89 PRO A C 1
ATOM 712 O O . PRO A 1 89 ? 30.542 -10.599 -31.528 1.00 40.81 89 PRO A O 1
ATOM 715 N N . GLY A 1 90 ? 28.684 -11.455 -30.609 1.00 47.56 90 GLY A N 1
ATOM 716 C CA . GLY A 1 90 ? 28.588 -12.613 -31.499 1.00 47.56 90 GLY A CA 1
ATOM 717 C C . GLY A 1 90 ? 27.692 -13.763 -31.034 1.00 47.56 90 GLY A C 1
ATOM 718 O O . GLY A 1 90 ? 27.499 -14.700 -31.806 1.00 47.56 90 GLY A O 1
ATOM 719 N N . GLN A 1 91 ? 27.128 -13.734 -29.820 1.00 38.38 91 GLN A N 1
ATOM 720 C CA . GLN A 1 91 ? 26.370 -14.874 -29.293 1.00 38.38 91 GLN A CA 1
ATOM 721 C C . GLN A 1 91 ? 24.850 -14.642 -29.299 1.00 38.38 91 GLN A C 1
ATOM 723 O O . GLN A 1 91 ? 24.342 -13.686 -28.717 1.00 38.38 91 GLN A O 1
ATOM 728 N N . VAL A 1 92 ? 24.124 -15.553 -29.958 1.00 46.25 92 VAL A N 1
ATOM 729 C CA . VAL A 1 92 ? 22.662 -15.710 -29.853 1.00 46.25 92 VAL A CA 1
ATOM 730 C C . VAL A 1 92 ? 22.270 -15.906 -28.380 1.00 46.25 92 VAL A C 1
ATOM 732 O O . VAL A 1 92 ? 22.957 -16.655 -27.680 1.00 46.25 92 VAL A O 1
ATOM 735 N N . PRO A 1 93 ? 21.201 -15.252 -27.886 1.00 39.66 93 PRO A N 1
ATOM 736 C CA . PRO A 1 93 ? 20.892 -15.235 -26.461 1.00 39.66 93 PRO A CA 1
ATOM 737 C C . PRO A 1 93 ? 20.547 -16.646 -25.966 1.00 39.66 93 PRO A C 1
ATOM 739 O O . PRO A 1 93 ? 19.711 -17.314 -26.584 1.00 39.66 93 PRO A O 1
ATOM 742 N N . PRO A 1 94 ? 21.133 -17.118 -24.849 1.00 39.19 94 PRO A N 1
ATOM 743 C CA . PRO A 1 94 ? 20.670 -18.342 -24.235 1.00 3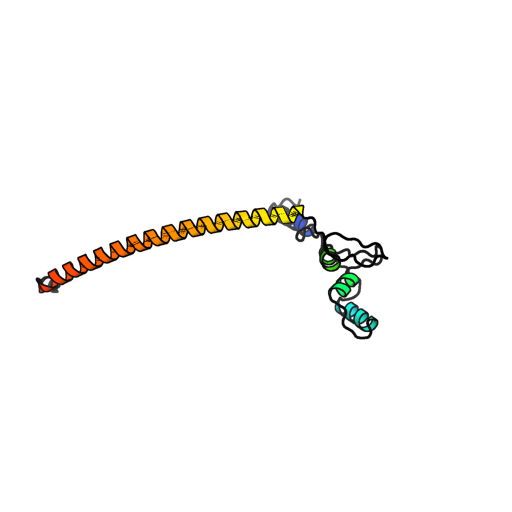9.19 94 PRO A CA 1
ATOM 744 C C . PRO A 1 94 ? 19.325 -18.070 -23.560 1.00 39.19 94 PRO A C 1
ATOM 746 O O . PRO A 1 94 ? 19.144 -17.131 -22.784 1.00 39.19 94 PRO A O 1
ATOM 749 N N . SER A 1 95 ? 18.370 -18.924 -23.893 1.00 49.50 95 SER A N 1
ATOM 750 C CA . SER A 1 95 ? 17.109 -19.095 -23.195 1.00 49.50 95 SER A CA 1
ATOM 751 C C . SER A 1 95 ? 17.329 -19.294 -21.693 1.00 49.50 95 SER A C 1
ATOM 753 O O . SER A 1 95 ? 17.945 -20.282 -21.307 1.00 49.50 95 SER A O 1
ATOM 755 N N . GLY A 1 96 ? 16.739 -18.409 -20.885 1.00 47.84 96 GLY A N 1
ATOM 756 C CA . GLY A 1 96 ? 16.257 -18.696 -19.532 1.00 47.84 96 GLY A CA 1
ATOM 757 C C . GLY A 1 96 ? 17.304 -18.926 -18.435 1.00 47.84 96 GLY A C 1
ATOM 758 O O . GLY A 1 96 ? 18.069 -19.881 -18.480 1.00 47.84 96 GLY A O 1
ATOM 759 N N . SER A 1 97 ? 17.174 -18.131 -17.363 1.00 48.00 97 SER A N 1
ATOM 760 C CA . SER A 1 97 ? 17.735 -18.377 -16.020 1.00 48.00 97 SER A CA 1
ATOM 761 C C . SER A 1 97 ? 19.253 -18.125 -15.937 1.00 48.00 97 SER A C 1
ATOM 763 O O . SER A 1 97 ? 20.033 -18.632 -16.724 1.00 48.00 97 SER A O 1
ATOM 765 N N . PHE A 1 98 ? 19.787 -17.305 -15.036 1.00 40.62 98 PHE A N 1
ATOM 766 C CA . PHE A 1 98 ? 19.720 -17.443 -13.586 1.00 40.62 98 PHE A CA 1
ATOM 767 C C . PHE A 1 98 ? 20.113 -16.101 -12.945 1.00 40.62 98 PHE A C 1
ATOM 769 O O . PHE A 1 98 ? 21.249 -15.649 -13.081 1.00 40.62 98 PHE A O 1
ATOM 776 N N . ILE A 1 99 ? 19.186 -15.480 -12.213 1.00 43.88 99 ILE A N 1
ATOM 777 C CA . ILE A 1 99 ? 19.524 -14.485 -11.189 1.00 43.88 99 ILE A CA 1
ATOM 778 C C . ILE A 1 99 ? 20.123 -15.262 -10.010 1.00 43.88 99 ILE A C 1
ATOM 780 O O . ILE A 1 99 ? 19.698 -16.378 -9.718 1.00 43.88 99 ILE A O 1
ATOM 784 N N . SER A 1 100 ? 21.140 -14.711 -9.351 1.00 46.62 100 SER A N 1
ATOM 785 C CA . SER A 1 100 ? 21.778 -15.302 -8.172 1.00 46.62 100 SER A CA 1
ATOM 786 C C . SER A 1 100 ? 20.747 -15.624 -7.076 1.00 46.62 100 SER A C 1
ATOM 788 O O . SER A 1 100 ? 20.348 -14.739 -6.320 1.00 46.62 100 SER A O 1
ATOM 790 N N . ASN A 1 101 ? 20.352 -16.900 -6.980 1.00 50.59 101 ASN A N 1
ATOM 791 C CA . ASN A 1 101 ? 19.327 -17.432 -6.066 1.00 50.59 101 ASN A CA 1
ATOM 792 C C . ASN A 1 101 ? 19.561 -17.104 -4.578 1.00 50.59 101 ASN A C 1
ATOM 794 O O . ASN A 1 101 ? 18.625 -17.130 -3.784 1.00 50.59 101 ASN A O 1
ATOM 798 N N . LEU A 1 102 ? 20.789 -16.752 -4.185 1.00 50.03 102 LEU A N 1
ATOM 799 C CA . LEU A 1 102 ? 21.147 -16.554 -2.780 1.00 50.03 102 LEU A CA 1
ATOM 800 C C . LEU A 1 102 ? 20.490 -15.311 -2.144 1.00 50.03 102 LEU A C 1
ATOM 802 O O . LEU A 1 102 ? 20.151 -15.342 -0.964 1.00 50.03 102 LEU A O 1
ATOM 806 N N . ASP A 1 103 ? 20.272 -14.239 -2.915 1.00 60.38 103 ASP A N 1
ATOM 807 C CA . ASP A 1 103 ? 19.617 -13.012 -2.424 1.00 60.38 103 ASP A CA 1
ATOM 808 C C . ASP A 1 103 ? 18.078 -13.125 -2.464 1.00 60.38 103 ASP A C 1
ATOM 810 O O . ASP A 1 103 ? 17.380 -12.643 -1.573 1.00 60.38 103 ASP A O 1
ATOM 814 N N . GLN A 1 104 ? 17.528 -13.860 -3.438 1.00 63.88 104 GLN A N 1
ATOM 815 C CA . GLN A 1 104 ? 16.083 -14.095 -3.540 1.00 63.88 104 GLN A CA 1
ATOM 816 C C . GLN A 1 104 ? 15.562 -15.024 -2.438 1.00 63.88 104 GLN A C 1
ATOM 818 O O . GLN A 1 104 ? 14.534 -14.730 -1.834 1.00 63.88 104 GLN A O 1
ATOM 823 N N . GLU A 1 105 ? 16.266 -16.112 -2.121 1.00 70.12 105 GLU A N 1
ATOM 824 C CA . GLU A 1 105 ? 15.854 -17.026 -1.048 1.00 70.12 105 GLU A CA 1
ATOM 825 C C . GLU A 1 105 ? 15.906 -16.365 0.335 1.00 70.12 105 GLU A C 1
ATOM 827 O O . GLU A 1 105 ? 15.021 -16.590 1.162 1.00 70.12 105 GLU A O 1
ATOM 832 N N . GLY A 1 106 ? 16.908 -15.515 0.587 1.00 78.44 106 GLY A N 1
ATOM 833 C CA . GLY A 1 106 ? 16.996 -14.728 1.818 1.00 78.44 106 GLY A CA 1
ATOM 834 C C . GLY A 1 106 ? 15.828 -13.750 1.954 1.00 78.44 106 GLY A C 1
ATOM 835 O O . GLY A 1 106 ? 15.177 -13.697 3.000 1.00 78.44 106 GLY A O 1
ATOM 836 N N . GLN A 1 107 ? 15.501 -13.032 0.877 1.00 76.31 107 GLN A N 1
ATOM 837 C CA . GLN A 1 107 ? 14.345 -12.135 0.842 1.00 76.31 107 GLN A CA 1
ATOM 838 C C . GLN A 1 107 ? 13.018 -12.887 1.009 1.00 76.31 107 GLN A C 1
ATOM 840 O O . GLN A 1 107 ? 12.158 -12.429 1.762 1.00 76.31 107 GLN A O 1
ATOM 845 N N . LEU A 1 108 ? 12.864 -14.058 0.382 1.00 81.75 108 LEU A N 1
ATOM 846 C CA . LEU A 1 108 ? 11.680 -14.913 0.526 1.00 81.75 108 LEU A CA 1
ATOM 847 C C . LEU A 1 108 ? 11.512 -15.427 1.961 1.00 81.75 108 LEU A C 1
ATOM 849 O O . LEU A 1 108 ? 10.401 -15.414 2.485 1.00 81.75 108 LEU A O 1
ATOM 853 N N . ARG A 1 109 ? 12.601 -15.822 2.634 1.00 83.88 109 ARG A N 1
ATOM 854 C CA . ARG A 1 109 ? 12.562 -16.234 4.049 1.00 83.88 109 ARG A CA 1
ATOM 855 C C . ARG A 1 109 ? 12.116 -15.093 4.958 1.00 83.88 109 ARG A C 1
ATOM 857 O O . ARG A 1 109 ? 11.199 -15.281 5.749 1.00 83.88 109 ARG A O 1
ATOM 864 N N . ILE A 1 110 ? 12.706 -13.908 4.792 1.00 87.81 110 ILE A N 1
ATOM 865 C CA . ILE A 1 110 ? 12.340 -12.714 5.569 1.00 87.81 110 ILE A CA 1
ATOM 866 C C . ILE A 1 110 ? 10.880 -12.319 5.305 1.00 87.81 110 ILE A C 1
ATOM 868 O O . ILE A 1 110 ? 10.174 -11.903 6.222 1.00 87.81 110 ILE A O 1
ATOM 872 N N . ALA A 1 111 ? 10.413 -12.428 4.059 1.00 89.31 111 ALA A N 1
ATOM 873 C CA . ALA A 1 111 ? 9.026 -12.146 3.709 1.00 89.31 111 ALA A CA 1
ATOM 874 C C . ALA A 1 111 ? 8.060 -13.130 4.388 1.00 89.31 111 ALA A C 1
ATOM 876 O O . ALA A 1 111 ? 7.097 -12.692 5.013 1.00 89.31 111 ALA A O 1
ATOM 877 N N . ASN A 1 112 ? 8.349 -14.431 4.337 1.00 90.81 112 ASN A N 1
ATOM 878 C CA . ASN A 1 112 ? 7.517 -15.460 4.962 1.00 90.81 112 ASN A CA 1
ATOM 879 C C . ASN A 1 112 ? 7.481 -15.337 6.490 1.00 90.81 112 ASN A C 1
ATOM 881 O O . ASN A 1 112 ? 6.421 -15.475 7.091 1.00 90.81 112 ASN A O 1
ATOM 885 N N . GLU A 1 113 ? 8.611 -15.018 7.122 1.00 93.19 113 GLU A N 1
ATOM 886 C CA . GLU A 1 113 ? 8.667 -14.768 8.565 1.00 93.19 113 GLU A CA 1
ATOM 887 C C . GLU A 1 113 ? 7.829 -13.542 8.958 1.00 93.19 113 GLU A C 1
ATOM 889 O O . GLU A 1 113 ? 7.065 -13.585 9.921 1.00 93.19 113 GLU A O 1
ATOM 894 N N . LYS A 1 114 ? 7.889 -12.460 8.169 1.00 93.56 114 LYS A N 1
ATOM 895 C CA . LYS A 1 114 ? 7.032 -11.282 8.378 1.00 93.56 114 LYS A CA 1
ATOM 896 C C . LYS A 1 114 ? 5.547 -11.604 8.228 1.00 93.56 114 LYS A C 1
ATOM 898 O O . LYS A 1 114 ? 4.751 -11.046 8.980 1.00 93.56 114 LYS A O 1
ATOM 903 N N . ILE A 1 115 ? 5.185 -12.468 7.279 1.00 94.12 115 ILE A N 1
ATOM 904 C CA . ILE A 1 115 ? 3.803 -12.931 7.091 1.00 94.12 115 ILE A CA 1
ATOM 905 C C . ILE A 1 115 ? 3.352 -13.725 8.320 1.00 94.12 115 ILE A C 1
ATOM 907 O O . ILE A 1 115 ? 2.330 -13.386 8.901 1.00 94.12 115 ILE A O 1
ATOM 911 N N . ALA A 1 116 ? 4.156 -14.680 8.793 1.00 95.12 116 ALA A N 1
ATOM 912 C CA . ALA A 1 116 ? 3.825 -15.474 9.977 1.00 95.12 116 ALA A CA 1
ATOM 913 C C . ALA A 1 116 ? 3.618 -14.604 11.233 1.00 95.12 116 ALA A C 1
ATOM 915 O O . ALA A 1 116 ? 2.638 -14.774 11.955 1.00 95.12 116 ALA A O 1
ATOM 916 N N . ILE A 1 117 ? 4.493 -13.617 11.459 1.00 95.31 117 ILE A N 1
ATOM 917 C CA . ILE A 1 117 ? 4.353 -12.662 12.572 1.00 95.31 117 ILE A CA 1
ATOM 918 C C . ILE A 1 117 ? 3.086 -11.807 12.415 1.00 95.31 117 ILE A C 1
ATOM 920 O O . ILE A 1 117 ? 2.457 -11.430 13.407 1.00 95.31 117 ILE A O 1
ATOM 924 N N . ALA A 1 118 ? 2.726 -11.434 11.185 1.00 95.19 118 ALA A N 1
ATOM 925 C CA . ALA A 1 118 ? 1.507 -10.676 10.928 1.00 95.19 118 ALA A CA 1
ATOM 926 C C . ALA A 1 118 ? 0.258 -11.520 11.217 1.00 95.19 118 ALA A C 1
ATOM 928 O O . ALA A 1 118 ? -0.642 -11.032 11.898 1.00 95.19 118 ALA A O 1
ATOM 929 N N . ASP A 1 119 ? 0.240 -12.779 10.781 1.00 95.38 119 ASP A N 1
ATOM 930 C CA . ASP A 1 119 ? -0.865 -13.709 11.018 1.00 95.38 119 ASP A CA 1
ATOM 931 C C . ASP A 1 119 ? -1.063 -13.986 12.515 1.00 95.38 119 ASP A C 1
ATOM 933 O O . ASP A 1 119 ? -2.191 -13.940 13.006 1.00 95.38 119 ASP A O 1
ATOM 937 N N . GLU A 1 120 ? 0.023 -14.167 13.275 1.00 95.88 120 GLU A N 1
ATOM 938 C CA . GLU A 1 120 ? -0.034 -14.321 14.736 1.00 95.88 120 GLU A CA 1
ATOM 939 C C . GLU A 1 120 ? -0.629 -13.077 15.415 1.00 95.88 120 GLU A C 1
ATOM 941 O O . GLU A 1 120 ? -1.509 -13.177 16.273 1.00 95.88 120 GLU A O 1
ATOM 946 N N . LYS A 1 121 ? -0.213 -11.876 14.993 1.00 95.94 121 LYS A N 1
ATOM 947 C CA . LYS A 1 121 ? -0.774 -10.620 15.516 1.00 95.94 121 LYS A CA 1
ATOM 948 C C . LYS A 1 121 ? -2.250 -10.456 15.175 1.00 95.94 121 LYS A C 1
ATOM 950 O O . LYS A 1 121 ? -2.995 -9.931 16.002 1.00 95.94 121 LYS A O 1
ATOM 955 N N . ILE A 1 122 ? -2.666 -10.878 13.981 1.00 95.81 122 ILE A N 1
ATOM 956 C CA . ILE A 1 122 ? -4.072 -10.865 13.572 1.00 95.81 122 ILE A CA 1
ATOM 957 C C . ILE A 1 122 ? -4.869 -11.822 14.461 1.00 95.81 122 ILE A C 1
ATOM 959 O O . ILE A 1 122 ? -5.883 -11.398 15.009 1.00 95.81 122 ILE A O 1
ATOM 963 N N . ALA A 1 123 ? -4.386 -13.046 14.686 1.00 96.38 123 ALA A N 1
ATOM 964 C CA . ALA A 1 123 ? -5.040 -14.020 15.562 1.00 96.38 123 ALA A CA 1
ATOM 965 C C . ALA A 1 123 ? -5.181 -13.509 17.009 1.00 96.38 123 ALA A C 1
ATOM 967 O O . ALA A 1 123 ? -6.259 -13.554 17.596 1.00 96.38 123 ALA A O 1
ATOM 968 N N . MET A 1 124 ? -4.126 -12.916 17.573 1.00 95.44 124 MET A N 1
ATOM 969 C CA . MET A 1 124 ? -4.206 -12.310 18.906 1.00 95.44 124 MET A CA 1
ATOM 970 C C . MET A 1 124 ? -5.178 -11.123 18.967 1.00 95.44 124 MET A C 1
ATOM 972 O O . MET A 1 124 ? -5.794 -10.864 20.003 1.00 95.44 124 MET A O 1
ATOM 976 N N . ALA A 1 125 ? -5.279 -10.338 17.891 1.00 95.50 125 ALA A N 1
ATOM 977 C CA . ALA A 1 125 ? -6.196 -9.208 17.830 1.00 95.50 125 ALA A CA 1
ATOM 978 C C . ALA A 1 125 ? -7.654 -9.673 17.721 1.00 95.50 125 ALA A C 1
ATOM 980 O O . ALA A 1 125 ? -8.514 -9.098 18.388 1.00 95.50 125 ALA A O 1
ATOM 981 N N . THR A 1 126 ? -7.934 -10.716 16.936 1.00 95.94 126 THR A N 1
ATOM 982 C CA . THR A 1 126 ? -9.287 -11.269 16.806 1.00 95.94 126 THR A CA 1
ATOM 983 C C . THR A 1 126 ? -9.769 -11.875 18.119 1.00 95.94 126 THR A C 1
ATOM 985 O O . THR A 1 126 ? -10.894 -11.590 18.524 1.00 95.94 126 THR A O 1
ATOM 988 N N . GLU A 1 127 ? -8.919 -12.604 18.847 1.00 95.00 127 GLU A N 1
ATOM 989 C CA . GLU A 1 127 ? -9.254 -13.110 20.187 1.00 95.00 127 GLU A CA 1
ATOM 990 C C . GLU A 1 127 ? -9.619 -11.976 21.157 1.00 95.00 127 GLU A C 1
ATOM 992 O O . GLU A 1 127 ? -10.649 -12.036 21.831 1.00 95.00 127 GLU A O 1
ATOM 997 N N . LYS A 1 128 ? -8.828 -10.892 21.180 1.00 96.50 128 LYS A N 1
ATOM 998 C CA . LYS A 1 128 ? -9.120 -9.714 22.016 1.00 96.50 128 LYS A CA 1
ATOM 999 C C . LYS A 1 128 ? -10.438 -9.036 21.644 1.00 96.50 128 LYS A C 1
ATOM 1001 O O . LYS A 1 128 ? -11.157 -8.579 22.533 1.00 96.50 128 LYS A O 1
ATOM 1006 N N . ILE A 1 129 ? -10.761 -8.955 20.354 1.00 96.06 129 ILE A N 1
ATOM 1007 C CA . ILE A 1 129 ? -12.033 -8.387 19.889 1.00 96.06 129 ILE A CA 1
ATOM 1008 C C . ILE A 1 129 ? -13.198 -9.225 20.418 1.00 96.06 129 ILE A C 1
ATOM 1010 O O . ILE A 1 129 ? -14.098 -8.664 21.038 1.00 96.06 129 ILE A O 1
ATOM 1014 N N . VAL A 1 130 ? -13.133 -10.553 20.285 1.00 96.12 130 VAL A N 1
ATOM 1015 C CA . VAL A 1 130 ? -14.181 -11.459 20.782 1.00 96.12 130 VAL A CA 1
ATOM 1016 C C . VAL A 1 130 ? -14.388 -11.303 22.292 1.00 96.12 130 VAL A C 1
ATOM 1018 O O . VAL A 1 130 ? -15.527 -11.238 22.754 1.00 96.12 130 VAL A O 1
ATOM 1021 N N . THR A 1 131 ? -13.313 -11.187 23.082 1.00 94.06 131 THR A N 1
ATOM 1022 C CA . THR A 1 131 ? -13.452 -10.963 24.533 1.00 94.06 131 THR A CA 1
ATOM 1023 C C . THR A 1 131 ? -14.142 -9.637 24.856 1.00 94.06 131 THR A C 1
ATOM 1025 O O . THR A 1 131 ? -15.037 -9.597 25.695 1.00 94.06 131 THR A O 1
ATOM 1028 N N . LEU A 1 132 ? -13.789 -8.560 24.148 1.00 94.75 132 LEU A N 1
ATOM 1029 C CA . LEU A 1 132 ? -14.382 -7.241 24.370 1.00 94.75 132 LEU A CA 1
ATOM 1030 C C . LEU A 1 132 ? -15.852 -7.185 23.935 1.00 94.75 132 LEU A C 1
ATOM 1032 O O . LEU A 1 132 ? -16.654 -6.499 24.570 1.00 94.75 132 LEU A O 1
ATOM 1036 N N . GLU A 1 133 ? -16.214 -7.893 22.866 1.00 94.62 133 GLU A N 1
ATOM 1037 C CA . GLU A 1 133 ? -17.599 -8.014 22.407 1.00 94.62 133 GLU A CA 1
ATOM 1038 C C . GLU A 1 133 ? -18.473 -8.741 23.433 1.00 94.62 133 GLU A C 1
ATOM 1040 O O . GLU A 1 133 ? -19.580 -8.282 23.724 1.00 94.62 133 GLU A O 1
ATOM 1045 N N . ASN A 1 134 ? -17.959 -9.814 24.042 1.00 94.50 134 ASN A N 1
ATOM 1046 C CA . ASN A 1 134 ? -18.657 -10.525 25.113 1.00 94.50 134 ASN A CA 1
ATOM 1047 C C . ASN A 1 134 ? -18.842 -9.642 26.357 1.00 94.50 134 ASN A C 1
ATOM 1049 O O . ASN A 1 134 ? -19.967 -9.511 26.843 1.00 94.50 134 ASN A O 1
ATOM 1053 N N . ASP A 1 135 ? -17.788 -8.958 26.814 1.00 95.06 135 ASP A N 1
ATOM 1054 C CA . ASP A 1 135 ? -17.862 -8.026 27.950 1.00 95.06 135 ASP A CA 1
ATOM 1055 C C . ASP A 1 135 ? -18.874 -6.897 27.700 1.00 95.06 135 ASP A C 1
ATOM 1057 O O . ASP A 1 135 ? -19.588 -6.454 28.606 1.00 95.06 135 ASP A O 1
ATOM 1061 N N . LYS A 1 136 ? -18.945 -6.405 26.458 1.00 95.50 136 LYS A N 1
ATOM 1062 C CA . LYS A 1 136 ? -19.928 -5.396 26.057 1.00 95.50 136 LYS A CA 1
ATOM 1063 C C . LYS A 1 136 ? -21.349 -5.957 26.124 1.00 95.50 136 LYS A C 1
ATOM 1065 O O . LYS A 1 136 ? -22.216 -5.313 26.708 1.00 95.50 136 LYS A O 1
ATOM 1070 N N . ALA A 1 137 ? -21.575 -7.159 25.596 1.00 94.69 137 ALA A N 1
ATOM 1071 C CA . ALA A 1 137 ? -22.880 -7.813 25.644 1.00 94.69 137 ALA A CA 1
ATOM 1072 C C . ALA A 1 137 ? -23.353 -8.072 27.087 1.00 94.69 137 ALA A C 1
ATOM 1074 O O . ALA A 1 137 ? -24.548 -7.980 27.374 1.00 94.69 137 ALA A O 1
ATOM 1075 N N . GLU A 1 138 ? -22.441 -8.371 28.015 1.00 94.50 138 GLU A N 1
ATOM 1076 C CA . GLU A 1 138 ? -22.764 -8.481 29.442 1.00 94.50 138 GLU A CA 1
ATOM 1077 C C . GLU A 1 138 ? -23.157 -7.134 30.056 1.00 94.50 138 GLU A C 1
ATOM 1079 O O . GLU A 1 138 ? -24.184 -7.043 30.735 1.00 94.50 138 GLU A O 1
ATOM 1084 N N . LYS A 1 139 ? -22.398 -6.068 29.774 1.00 94.75 139 LYS A N 1
ATOM 1085 C CA . LYS A 1 139 ? -22.725 -4.711 30.241 1.00 94.75 139 LYS A CA 1
ATOM 1086 C C . LYS A 1 139 ? -24.069 -4.224 29.701 1.00 94.75 139 LYS A C 1
ATOM 1088 O O . LYS A 1 139 ? -24.843 -3.642 30.459 1.00 94.75 139 LYS A O 1
ATOM 1093 N N . ASP A 1 140 ? -24.390 -4.521 28.444 1.00 96.25 140 ASP A N 1
ATOM 1094 C CA . ASP A 1 140 ? -25.671 -4.153 27.833 1.00 96.25 140 ASP A CA 1
ATOM 1095 C C . ASP A 1 140 ? -26.859 -4.821 28.552 1.00 96.25 140 ASP A C 1
ATOM 1097 O O . ASP A 1 140 ? -27.880 -4.172 28.793 1.00 96.25 140 ASP A O 1
ATOM 1101 N N . LYS A 1 141 ? -26.717 -6.081 28.997 1.00 95.56 141 LYS A N 1
ATOM 1102 C CA . LYS A 1 141 ? -27.740 -6.761 29.820 1.00 95.56 141 LYS A CA 1
ATOM 1103 C C . LYS A 1 141 ? -27.946 -6.066 31.167 1.00 95.56 141 LYS A C 1
ATOM 1105 O O . LYS A 1 141 ? -29.085 -5.912 31.610 1.00 95.56 141 LYS A O 1
ATOM 1110 N N . VAL A 1 142 ? -26.864 -5.633 31.820 1.00 95.88 142 VAL A N 1
ATOM 1111 C CA . VAL A 1 142 ? -26.939 -4.901 33.098 1.00 95.88 142 VAL A CA 1
ATOM 1112 C C . VAL A 1 142 ? -27.648 -3.561 32.910 1.00 95.88 142 VAL A C 1
ATOM 1114 O O . VAL A 1 142 ? -28.535 -3.223 33.694 1.00 95.88 142 VAL A O 1
ATOM 1117 N N . ILE A 1 143 ? -27.315 -2.825 31.847 1.00 96.62 143 ILE A N 1
ATOM 1118 C CA . ILE A 1 143 ? -27.964 -1.552 31.517 1.00 96.62 143 ILE A CA 1
ATOM 1119 C C . ILE A 1 143 ? -29.465 -1.760 31.283 1.00 96.62 143 ILE A C 1
ATOM 1121 O O . ILE A 1 143 ? -30.270 -1.045 31.877 1.00 96.62 143 ILE A O 1
ATOM 1125 N N . GLN A 1 144 ? -29.859 -2.769 30.499 1.00 95.88 144 GLN A N 1
ATOM 1126 C CA . GLN A 1 144 ? -31.274 -3.087 30.266 1.00 95.88 144 GLN A CA 1
ATOM 1127 C C . GLN A 1 144 ? -32.020 -3.431 31.561 1.00 95.88 144 GLN A C 1
ATOM 1129 O O . GLN A 1 144 ? -33.157 -2.998 31.766 1.00 95.88 144 GLN A O 1
ATOM 1134 N N . TYR A 1 145 ? -31.390 -4.193 32.457 1.00 96.19 145 TYR A N 1
ATOM 1135 C CA . TYR A 1 145 ? -31.976 -4.527 33.752 1.00 96.19 145 TYR A CA 1
ATOM 1136 C C . TYR A 1 145 ? -32.202 -3.280 34.616 1.00 96.19 145 TYR A C 1
ATOM 1138 O O . TYR A 1 145 ? -33.294 -3.091 35.158 1.00 96.19 145 TYR A O 1
ATOM 1146 N N . LEU A 1 146 ? -31.200 -2.400 34.702 1.00 96.38 146 LEU A N 1
ATOM 1147 C CA . LEU A 1 146 ? -31.298 -1.145 35.448 1.00 96.38 146 LEU A CA 1
ATOM 1148 C C . LEU A 1 146 ? -32.354 -0.207 34.853 1.00 96.38 146 LEU A C 1
ATOM 1150 O O . LEU A 1 146 ? -33.142 0.364 35.604 1.00 96.38 146 LEU A O 1
ATOM 1154 N N . GLN A 1 147 ? -32.432 -0.103 33.524 1.00 95.19 147 GLN A N 1
ATOM 1155 C CA . GLN A 1 147 ? -33.476 0.659 32.834 1.00 95.19 147 GLN A CA 1
ATOM 1156 C C . GLN A 1 147 ? -34.875 0.136 33.180 1.00 95.19 147 GLN A C 1
ATOM 1158 O O . GLN A 1 147 ? -35.757 0.922 33.510 1.00 95.19 147 GLN A O 1
ATOM 1163 N N . ASN A 1 148 ? -35.074 -1.186 33.188 1.00 96.06 148 ASN A N 1
ATOM 1164 C CA . ASN A 1 148 ? -36.354 -1.795 33.555 1.00 96.06 148 ASN A CA 1
ATOM 1165 C C . ASN A 1 148 ? -36.739 -1.490 35.014 1.00 96.06 148 ASN A C 1
ATOM 1167 O O . ASN A 1 148 ? -37.891 -1.160 35.301 1.00 96.06 148 ASN A O 1
ATOM 1171 N N . ILE A 1 149 ? -35.779 -1.552 35.945 1.00 94.12 149 ILE A N 1
ATOM 1172 C CA . ILE A 1 149 ? -36.019 -1.138 37.335 1.00 94.12 149 ILE A CA 1
ATOM 1173 C C . ILE A 1 149 ? -36.402 0.339 37.394 1.00 94.12 149 ILE A C 1
ATOM 1175 O O . ILE A 1 149 ? -37.411 0.662 38.018 1.00 94.12 149 ILE A O 1
ATOM 1179 N N . ALA A 1 150 ? -35.645 1.219 36.738 1.00 91.62 150 ALA A N 1
ATOM 1180 C CA . ALA A 1 150 ? -35.925 2.649 36.725 1.00 91.62 150 ALA A CA 1
ATOM 1181 C C . ALA A 1 150 ? -37.341 2.931 36.197 1.00 91.62 150 ALA A C 1
ATOM 1183 O O . ALA A 1 150 ? -38.113 3.619 36.861 1.00 91.62 150 ALA A O 1
ATOM 1184 N N . SER A 1 151 ? -37.743 2.305 35.085 1.00 90.62 151 SER A N 1
ATOM 1185 C CA . SER A 1 151 ? -39.104 2.422 34.545 1.00 90.62 151 SER A CA 1
ATOM 1186 C C . SER A 1 151 ? -40.180 1.927 35.518 1.00 90.62 151 SER A C 1
ATOM 1188 O O . SER A 1 151 ? -41.244 2.536 35.607 1.00 90.62 151 SER A O 1
ATOM 1190 N N . LYS A 1 152 ? -39.925 0.850 36.276 1.00 92.94 152 LYS A N 1
ATOM 1191 C CA . LYS A 1 152 ? -40.852 0.351 37.311 1.00 92.94 152 LYS A CA 1
ATOM 1192 C C . LYS A 1 152 ? -40.950 1.268 38.527 1.00 92.94 152 LYS A C 1
ATOM 1194 O O . LYS A 1 152 ? -41.999 1.312 39.160 1.00 92.94 152 LYS A O 1
ATOM 1199 N N . VAL A 1 153 ? -39.861 1.931 38.903 1.00 90.56 153 VAL A N 1
ATOM 1200 C CA . VAL A 1 153 ? -39.858 2.897 40.010 1.00 90.56 153 VAL A CA 1
ATOM 1201 C C . VAL A 1 153 ? -40.636 4.138 39.592 1.00 90.56 153 VAL A C 1
ATOM 1203 O O . VAL A 1 153 ? -41.571 4.516 40.287 1.00 90.56 153 VAL A O 1
ATOM 1206 N N . VAL A 1 154 ? -40.331 4.693 38.418 1.00 89.25 154 VAL A N 1
ATOM 1207 C CA . VAL A 1 154 ? -41.032 5.857 37.858 1.00 89.25 154 VAL A CA 1
ATOM 1208 C C . VAL A 1 154 ? -42.527 5.584 37.682 1.00 89.25 154 VAL A C 1
ATOM 1210 O O . VAL A 1 154 ? -43.345 6.438 38.000 1.00 89.25 154 VAL A O 1
ATOM 1213 N N . SER A 1 155 ? -42.918 4.382 37.243 1.00 89.06 155 SER A N 1
ATOM 1214 C CA . SER A 1 155 ? -44.341 4.049 37.095 1.00 89.06 155 SER A CA 1
ATOM 1215 C C . SER A 1 155 ? -45.085 3.893 38.424 1.00 89.06 155 SER A C 1
ATOM 1217 O O . SER A 1 155 ? -46.293 4.113 38.469 1.00 89.06 155 SER A O 1
ATOM 1219 N N . LYS A 1 156 ? -44.391 3.511 39.503 1.00 91.56 156 LYS A N 1
ATOM 1220 C CA . LYS A 1 156 ? -44.972 3.403 40.851 1.00 91.56 156 LYS A CA 1
ATOM 1221 C C . LYS A 1 156 ? -44.975 4.723 41.613 1.00 91.56 156 LYS A C 1
ATOM 1223 O O . LYS A 1 156 ? -45.817 4.898 42.486 1.00 91.56 156 LYS A O 1
ATOM 1228 N N . PHE A 1 157 ? -44.036 5.607 41.303 1.00 87.31 157 PHE A N 1
ATOM 1229 C CA . PHE A 1 157 ? -43.843 6.887 41.973 1.00 87.31 157 PHE A CA 1
ATOM 1230 C C . PHE A 1 157 ? -43.732 8.007 40.927 1.00 87.31 157 PHE A C 1
ATOM 1232 O O . PHE A 1 157 ? -42.647 8.564 40.743 1.00 87.31 157 PHE A O 1
ATOM 1239 N N . PRO A 1 158 ? -44.830 8.327 40.216 1.00 80.62 158 PRO A N 1
ATOM 1240 C CA . PRO A 1 158 ? -44.826 9.385 39.204 1.00 80.62 158 PRO A CA 1
ATOM 1241 C C . PRO A 1 158 ? -44.517 10.762 39.809 1.00 80.62 158 PRO A C 1
ATOM 1243 O O . PRO A 1 158 ? -43.947 11.612 39.132 1.00 80.62 158 PRO A O 1
ATOM 1246 N N . ASP A 1 159 ? -44.813 10.944 41.096 1.00 79.69 159 ASP A N 1
ATOM 1247 C CA . ASP A 1 159 ? -44.582 12.181 41.846 1.00 79.69 159 ASP A CA 1
ATOM 1248 C C . ASP A 1 159 ? -43.084 12.514 41.996 1.00 79.69 159 ASP A C 1
ATOM 1250 O O . ASP A 1 159 ? -42.728 13.668 42.193 1.00 79.69 159 ASP A O 1
ATOM 1254 N N . LEU A 1 160 ? -42.179 11.536 41.829 1.00 70.06 160 LEU A N 1
ATOM 1255 C CA . LEU A 1 160 ? -40.724 11.770 41.833 1.00 70.06 160 LEU A CA 1
ATOM 1256 C C . LEU A 1 160 ? -40.217 12.504 40.577 1.00 70.06 160 LEU A C 1
ATOM 1258 O O . LEU A 1 160 ? -39.036 12.835 40.512 1.00 70.06 160 LEU A O 1
ATOM 1262 N N . LEU A 1 161 ? -41.075 12.702 39.569 1.00 65.31 161 LEU A N 1
ATOM 1263 C CA . LEU A 1 161 ? -40.770 13.469 38.357 1.00 65.31 161 LEU A CA 1
ATOM 1264 C C . LEU A 1 161 ? -41.249 14.924 38.421 1.00 65.31 161 LEU A C 1
ATOM 1266 O O . LEU A 1 161 ? -41.013 15.664 37.467 1.00 65.31 161 LEU A O 1
ATOM 1270 N N . GLN A 1 162 ? -41.939 15.337 39.487 1.00 64.06 162 GLN A N 1
ATOM 1271 C CA . GLN A 1 162 ? -42.251 16.749 39.680 1.00 64.06 162 GLN A CA 1
ATOM 1272 C C . GLN A 1 162 ? -40.958 17.465 40.077 1.00 64.06 162 GLN A C 1
ATOM 1274 O O . GLN A 1 162 ? -40.489 17.352 41.206 1.00 64.06 162 GLN A O 1
ATOM 1279 N N . GLU A 1 163 ? -40.346 18.161 39.119 1.00 61.34 163 GLU A N 1
ATOM 1280 C CA . GLU A 1 163 ? -39.445 19.257 39.454 1.00 61.34 163 GLU A CA 1
ATOM 1281 C C . GLU A 1 163 ? -40.307 20.304 40.162 1.00 61.34 163 GLU A C 1
ATOM 1283 O O . GLU A 1 163 ? -41.222 20.869 39.560 1.00 61.34 163 GLU A O 1
ATOM 1288 N N . ASP A 1 164 ? -40.069 20.502 41.459 1.00 57.84 164 ASP A N 1
ATOM 1289 C CA . ASP A 1 164 ? -40.613 21.639 42.190 1.00 57.84 164 ASP A CA 1
ATOM 1290 C C . ASP A 1 164 ? -40.076 22.918 41.516 1.00 57.84 164 ASP A C 1
ATOM 1292 O O . ASP A 1 164 ? -38.997 23.410 41.848 1.00 57.84 164 ASP A O 1
ATOM 1296 N N . GLU A 1 165 ? -40.820 23.461 40.547 1.00 56.09 165 GLU A N 1
ATOM 1297 C CA . GLU A 1 165 ? -40.556 24.767 39.920 1.00 56.09 165 GLU A CA 1
ATOM 1298 C C . GLU A 1 165 ? -40.768 25.956 40.887 1.00 56.09 165 GLU A C 1
ATOM 1300 O O . GLU A 1 165 ? -40.668 27.109 40.482 1.00 56.09 165 GLU A O 1
ATOM 1305 N N . ASP A 1 166 ? -40.975 25.719 42.185 1.00 56.66 166 ASP A N 1
ATOM 1306 C CA . ASP A 1 166 ? -41.232 26.765 43.185 1.00 56.66 166 ASP A CA 1
ATOM 1307 C C . ASP A 1 166 ? -40.047 27.001 44.140 1.00 56.66 166 ASP A C 1
ATOM 1309 O O . ASP A 1 166 ? -40.207 27.244 45.337 1.00 56.66 166 ASP A O 1
ATOM 1313 N N . ALA A 1 167 ? -38.823 26.986 43.606 1.00 58.62 167 ALA A N 1
ATOM 1314 C CA . ALA A 1 167 ? -37.647 27.524 44.294 1.00 58.62 167 ALA A CA 1
ATOM 1315 C C . ALA A 1 167 ? -37.012 28.690 43.519 1.00 58.62 167 ALA A C 1
ATOM 1317 O O . ALA A 1 167 ? -35.789 28.774 43.401 1.00 58.62 167 ALA A O 1
ATOM 1318 N N . THR A 1 168 ? -37.833 29.614 43.007 1.00 54.44 168 THR A N 1
ATOM 1319 C CA . THR A 1 168 ? -37.345 30.946 42.622 1.00 54.44 168 THR A CA 1
ATOM 1320 C C . THR A 1 168 ? -37.622 31.920 43.764 1.00 54.44 168 THR A C 1
ATOM 1322 O O . THR A 1 168 ? -38.752 32.093 44.208 1.00 54.44 168 THR A O 1
ATOM 1325 N N . GLN A 1 169 ? -36.530 32.478 44.271 1.00 52.25 169 GLN A N 1
ATOM 1326 C CA . GLN A 1 169 ? -36.402 33.372 45.415 1.00 52.25 169 GLN A CA 1
ATOM 1327 C C . GLN A 1 169 ? -37.114 34.718 45.188 1.00 52.25 169 GLN A C 1
ATOM 1329 O O . GLN A 1 169 ? -36.912 35.312 44.133 1.00 52.25 169 GLN A O 1
ATOM 1334 N N . GLU A 1 170 ? -37.869 35.204 46.183 1.00 39.69 170 GLU A N 1
ATOM 1335 C CA . GLU A 1 170 ? -37.724 36.521 46.857 1.00 39.69 170 GLU A CA 1
ATOM 1336 C C . GLU A 1 170 ? -38.762 36.713 47.979 1.00 39.69 170 GLU A C 1
ATOM 1338 O O . GLU A 1 170 ? -39.967 36.468 47.747 1.00 39.69 170 GLU A O 1
#